Protein AF-A0A369XF42-F1 (afdb_monomer_lite)

Structure (mmCIF, N/CA/C/O backbone):
data_AF-A0A369XF42-F1
#
_entry.id   AF-A0A369XF42-F1
#
loop_
_atom_site.group_PDB
_atom_site.id
_atom_site.type_symbol
_atom_site.label_atom_id
_atom_site.label_alt_id
_atom_site.label_comp_id
_atom_site.label_asym_id
_atom_site.label_entity_id
_atom_site.label_seq_id
_atom_site.pdbx_PDB_ins_code
_atom_site.Cartn_x
_atom_site.Cartn_y
_atom_site.Cartn_z
_atom_site.occupancy
_atom_site.B_iso_or_equiv
_atom_site.auth_seq_id
_atom_site.auth_comp_id
_atom_site.au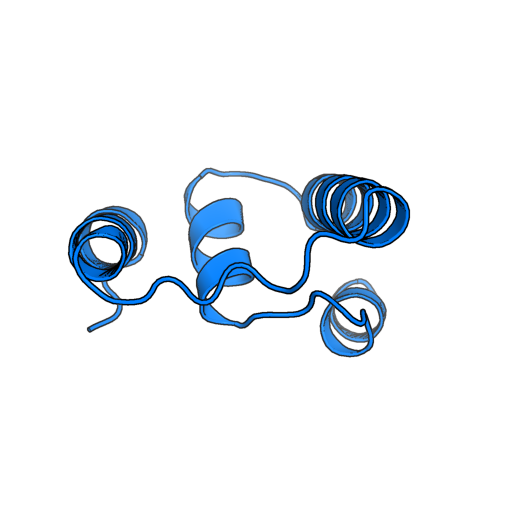th_asym_id
_atom_site.auth_atom_id
_atom_site.pdbx_PDB_model_num
ATOM 1 N N . MET A 1 1 ? -13.663 11.275 8.648 1.00 41.53 1 MET A N 1
ATOM 2 C CA . MET A 1 1 ? -13.380 10.577 7.373 1.00 41.53 1 MET A CA 1
ATOM 3 C C . MET A 1 1 ? -12.286 11.342 6.638 1.00 41.53 1 MET A C 1
ATOM 5 O O . MET A 1 1 ? -12.560 12.025 5.664 1.00 41.53 1 MET A O 1
ATOM 9 N N . THR A 1 2 ? -11.054 11.271 7.139 1.00 47.66 2 THR A N 1
ATOM 10 C CA . THR A 1 2 ? -9.947 12.158 6.718 1.00 47.66 2 THR A CA 1
ATOM 11 C C . THR A 1 2 ? -8.670 11.364 6.440 1.00 47.66 2 THR A C 1
ATOM 13 O O . THR A 1 2 ? -7.571 11.898 6.456 1.00 47.66 2 THR A O 1
ATOM 16 N N . THR A 1 3 ? -8.807 10.057 6.221 1.00 56.56 3 THR A N 1
ATOM 17 C CA . THR A 1 3 ? -7.677 9.120 6.196 1.00 56.56 3 THR A CA 1
ATOM 18 C C . THR A 1 3 ? -7.224 8.781 4.773 1.00 56.56 3 THR A C 1
ATOM 20 O O . THR A 1 3 ? -6.072 8.431 4.540 1.00 56.56 3 THR A O 1
ATOM 23 N N . ASN A 1 4 ? -8.103 8.975 3.783 1.00 67.81 4 ASN A N 1
ATOM 24 C CA . ASN A 1 4 ? -7.815 8.640 2.388 1.00 67.81 4 ASN A CA 1
ATOM 25 C C . ASN A 1 4 ? -6.868 9.637 1.697 1.00 67.81 4 ASN A C 1
ATOM 27 O O . ASN A 1 4 ? -6.136 9.241 0.797 1.00 67.81 4 ASN A O 1
ATOM 31 N N . GLU A 1 5 ? -6.851 10.916 2.084 1.00 78.06 5 GLU A N 1
ATOM 32 C CA . GLU A 1 5 ? -5.992 11.905 1.415 1.00 78.06 5 GLU A CA 1
ATOM 33 C C . GLU A 1 5 ? -4.510 11.740 1.752 1.00 78.06 5 GLU A C 1
ATOM 35 O O . GLU A 1 5 ? -3.679 11.821 0.849 1.00 78.06 5 GLU A O 1
ATOM 40 N N . THR A 1 6 ? -4.174 11.480 3.017 1.00 83.25 6 THR A N 1
ATOM 41 C CA . THR A 1 6 ? -2.778 11.310 3.449 1.00 83.25 6 THR A CA 1
ATOM 42 C C . THR A 1 6 ? -2.149 10.080 2.806 1.00 83.25 6 THR A C 1
ATOM 44 O O . THR A 1 6 ? -1.051 10.169 2.266 1.00 83.25 6 THR A O 1
ATOM 47 N N . LEU A 1 7 ? -2.876 8.957 2.776 1.00 85.12 7 LEU A N 1
ATOM 48 C CA . LEU A 1 7 ? -2.420 7.740 2.106 1.00 85.12 7 LEU A CA 1
ATOM 49 C C . LEU A 1 7 ? -2.220 7.965 0.606 1.00 85.12 7 LEU A C 1
ATOM 51 O O . LEU A 1 7 ? -1.175 7.604 0.085 1.00 85.12 7 LEU A O 1
ATOM 55 N N . ARG A 1 8 ? -3.173 8.604 -0.087 1.00 84.88 8 ARG A N 1
ATOM 56 C CA . ARG A 1 8 ? -3.080 8.857 -1.540 1.00 84.88 8 ARG A CA 1
ATOM 57 C C . ARG A 1 8 ? -1.948 9.811 -1.931 1.00 84.88 8 ARG A C 1
ATOM 59 O O . ARG A 1 8 ? -1.466 9.728 -3.054 1.00 84.88 8 ARG A O 1
ATOM 66 N N . LYS A 1 9 ? -1.555 10.727 -1.040 1.00 86.56 9 LYS A N 1
ATOM 67 C CA . LYS A 1 9 ? -0.448 11.678 -1.253 1.00 86.56 9 LYS A CA 1
ATOM 68 C C . LYS A 1 9 ? 0.914 11.116 -0.824 1.00 86.56 9 LYS A C 1
ATOM 70 O O . LYS A 1 9 ? 1.926 11.779 -1.037 1.00 86.56 9 LYS A O 1
ATOM 75 N N . HIS A 1 10 ? 0.954 9.931 -0.216 1.00 87.06 10 HIS A N 1
ATOM 76 C CA . HIS A 1 10 ? 2.196 9.322 0.245 1.00 87.06 10 HIS A CA 1
ATOM 77 C C . HIS A 1 10 ? 3.069 8.884 -0.942 1.00 87.06 10 HIS A C 1
ATOM 79 O O . HIS A 1 10 ? 2.569 8.343 -1.926 1.00 87.06 10 HIS A O 1
ATOM 85 N N . SER A 1 11 ? 4.387 9.063 -0.845 1.00 85.50 11 SER A N 1
ATOM 86 C CA . SER A 1 11 ? 5.342 8.706 -1.911 1.00 85.50 11 SER A CA 1
ATOM 87 C C . SER A 1 11 ? 5.341 7.211 -2.251 1.00 85.50 11 SER A C 1
ATOM 89 O O . SER A 1 11 ? 5.524 6.836 -3.406 1.00 85.50 11 SER A O 1
ATOM 91 N N . ASN A 1 12 ? 5.078 6.368 -1.252 1.00 88.12 12 ASN A N 1
ATOM 92 C CA . ASN A 1 12 ? 4.933 4.916 -1.400 1.00 88.12 12 ASN A CA 1
ATOM 93 C C . ASN A 1 12 ? 3.493 4.446 -1.662 1.00 88.12 12 ASN A C 1
ATOM 95 O O . ASN A 1 12 ? 3.225 3.247 -1.603 1.00 88.12 12 ASN A O 1
ATOM 99 N N . PHE A 1 13 ? 2.563 5.360 -1.957 1.00 89.00 13 PHE A N 1
ATOM 100 C CA . PHE A 1 13 ? 1.188 4.980 -2.260 1.00 89.00 13 PHE A CA 1
ATOM 101 C C . PHE A 1 13 ? 1.125 4.056 -3.478 1.00 89.00 13 PHE A C 1
ATOM 103 O O . PHE A 1 13 ? 1.542 4.407 -4.583 1.00 89.00 13 PHE A O 1
ATOM 110 N N . ASN A 1 14 ? 0.526 2.885 -3.285 1.00 88.62 14 ASN A N 1
ATOM 111 C CA . ASN A 1 14 ? 0.133 1.999 -4.367 1.00 88.62 14 ASN A CA 1
ATOM 112 C C . ASN A 1 14 ? -1.267 1.443 -4.076 1.00 88.62 14 ASN A C 1
ATOM 114 O O . ASN A 1 14 ? -1.529 0.948 -2.981 1.00 88.62 14 ASN A O 1
ATOM 118 N N . SER A 1 15 ? -2.174 1.529 -5.054 1.00 87.44 15 SER A N 1
ATOM 119 C CA . SER A 1 15 ? -3.567 1.092 -4.883 1.00 87.44 15 SER A CA 1
ATOM 120 C C . SER A 1 15 ? -3.688 -0.402 -4.584 1.00 87.44 15 SER A C 1
ATOM 122 O O . SER A 1 15 ? -4.578 -0.804 -3.832 1.00 87.44 15 SER A O 1
ATOM 124 N N . ASP A 1 16 ? -2.816 -1.220 -5.169 1.00 88.31 16 ASP A N 1
ATOM 125 C CA . ASP A 1 16 ? -2.810 -2.665 -4.970 1.00 88.31 16 ASP A CA 1
ATOM 126 C C . ASP A 1 16 ? -2.213 -3.039 -3.615 1.00 88.31 16 ASP A C 1
ATOM 128 O O . ASP A 1 16 ? -2.773 -3.884 -2.918 1.00 88.31 16 ASP A O 1
ATOM 132 N N . ASP A 1 17 ? -1.155 -2.346 -3.184 1.00 89.00 17 ASP A N 1
ATOM 133 C CA . ASP A 1 17 ? -0.592 -2.545 -1.844 1.00 89.00 17 ASP A CA 1
ATOM 134 C C . ASP A 1 17 ? -1.572 -2.127 -0.749 1.00 89.00 17 ASP A C 1
ATOM 136 O O . ASP A 1 17 ? -1.803 -2.884 0.193 1.00 89.00 17 ASP A O 1
ATOM 140 N N . TYR A 1 18 ? -2.239 -0.985 -0.930 1.00 90.31 18 TYR A N 1
ATOM 141 C CA . TYR A 1 18 ? -3.316 -0.560 -0.043 1.00 90.31 18 TYR A CA 1
ATOM 142 C C . TYR A 1 18 ? -4.420 -1.615 0.045 1.00 90.31 18 TYR A C 1
ATOM 144 O O . TYR A 1 18 ? -4.805 -2.020 1.138 1.00 90.31 18 TYR A O 1
ATOM 152 N N . ALA A 1 19 ? -4.914 -2.095 -1.099 1.00 89.88 19 ALA A N 1
ATOM 153 C CA . ALA A 1 19 ? -5.988 -3.080 -1.127 1.00 89.88 19 ALA A CA 1
ATOM 154 C C . ALA A 1 19 ? -5.582 -4.403 -0.480 1.00 89.88 19 ALA A C 1
ATOM 156 O O . ALA A 1 19 ? -6.392 -5.010 0.216 1.00 89.88 19 ALA A O 1
ATOM 157 N N . TYR A 1 20 ? -4.337 -4.836 -0.675 1.00 90.75 20 TYR A N 1
ATOM 158 C CA . TYR A 1 20 ? -3.810 -6.035 -0.040 1.00 90.75 20 TYR A CA 1
ATOM 159 C C . TYR A 1 20 ? -3.761 -5.907 1.484 1.00 90.75 20 TYR A C 1
ATOM 161 O O . TYR A 1 20 ? -4.204 -6.811 2.194 1.00 90.75 20 TYR A O 1
ATOM 169 N N . LEU A 1 21 ? -3.230 -4.794 1.992 1.00 90.94 21 LEU A N 1
ATOM 170 C CA . LEU A 1 21 ? -3.119 -4.557 3.430 1.00 90.94 21 LEU A CA 1
ATOM 171 C C . LEU A 1 21 ? -4.497 -4.381 4.072 1.00 90.94 21 LEU A C 1
ATOM 173 O O . LEU A 1 21 ? -4.783 -5.014 5.088 1.00 90.94 21 LEU A O 1
ATOM 177 N N . ALA A 1 22 ? -5.383 -3.619 3.432 1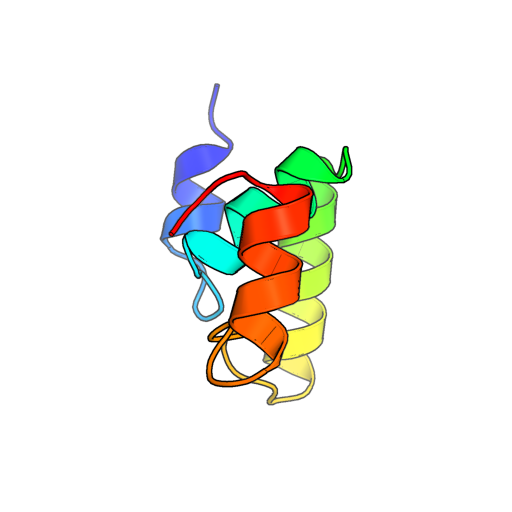.00 90.75 22 ALA A N 1
ATOM 178 C CA . ALA A 1 22 ? -6.759 -3.447 3.879 1.00 90.75 22 ALA A CA 1
ATOM 179 C C . ALA A 1 22 ? -7.520 -4.786 3.902 1.00 90.75 22 ALA A C 1
ATOM 181 O O . ALA A 1 22 ? -8.189 -5.097 4.883 1.00 90.75 22 ALA A O 1
ATOM 182 N N . ALA A 1 23 ? -7.363 -5.631 2.875 1.00 90.62 23 ALA A N 1
ATOM 183 C CA . ALA A 1 23 ? -7.960 -6.971 2.841 1.00 90.62 23 ALA A CA 1
ATOM 184 C C . ALA A 1 23 ? -7.392 -7.907 3.922 1.00 90.62 23 ALA A C 1
ATOM 186 O O . ALA A 1 23 ? -8.079 -8.812 4.388 1.00 90.62 23 ALA A O 1
ATOM 187 N N . LYS A 1 24 ? -6.153 -7.669 4.365 1.00 89.69 24 LYS A N 1
ATOM 188 C CA . LYS A 1 24 ? -5.565 -8.335 5.532 1.00 89.69 24 LYS A CA 1
ATOM 189 C C . LYS A 1 24 ? -6.075 -7.814 6.881 1.00 89.69 24 LYS A C 1
ATOM 191 O O . LYS A 1 24 ? -5.689 -8.377 7.902 1.00 89.69 24 LYS A O 1
ATOM 196 N N . GLY A 1 25 ? -6.899 -6.769 6.896 1.00 91.81 25 GLY A N 1
ATOM 197 C CA . GLY A 1 25 ? -7.424 -6.150 8.112 1.00 91.81 25 GLY A CA 1
ATOM 198 C C . GLY A 1 25 ? -6.526 -5.068 8.712 1.00 91.81 25 GLY A C 1
ATOM 199 O O . GLY A 1 25 ? -6.733 -4.702 9.863 1.00 91.81 25 GLY A O 1
ATOM 200 N N . TRP A 1 26 ? -5.540 -4.563 7.965 1.00 92.75 26 TRP A N 1
ATOM 201 C CA . TRP A 1 26 ? -4.707 -3.452 8.427 1.00 92.75 26 TRP A CA 1
ATOM 202 C C . TRP A 1 26 ? -5.506 -2.157 8.393 1.00 92.75 26 TRP A C 1
ATOM 204 O O . TRP A 1 26 ? -6.240 -1.888 7.438 1.00 92.75 26 TRP A O 1
ATOM 214 N N . THR A 1 27 ? -5.328 -1.334 9.419 1.00 91.38 27 THR A N 1
ATOM 215 C CA . THR A 1 27 ? -5.892 0.010 9.447 1.00 91.38 27 THR A CA 1
ATOM 216 C C . THR A 1 27 ? -5.068 0.963 8.590 1.00 91.38 27 THR A C 1
ATOM 218 O O . THR A 1 27 ? -3.863 0.798 8.401 1.00 91.38 27 THR A O 1
ATOM 221 N N . ASP A 1 28 ? -5.710 2.024 8.111 1.00 89.50 28 ASP A N 1
ATOM 222 C CA . ASP A 1 28 ? -5.048 3.073 7.336 1.00 89.50 28 ASP A CA 1
ATOM 223 C C . ASP A 1 28 ? -3.816 3.669 8.060 1.00 89.50 28 ASP A C 1
ATOM 225 O O . ASP A 1 28 ? -2.844 4.046 7.408 1.00 89.50 28 ASP A O 1
ATOM 229 N N . ALA A 1 29 ? -3.841 3.740 9.398 1.00 89.94 29 ALA A N 1
ATOM 230 C CA . ALA A 1 29 ? -2.727 4.241 10.206 1.00 89.94 29 ALA A CA 1
ATOM 231 C C . ALA A 1 29 ? -1.518 3.292 10.180 1.00 89.94 29 ALA A C 1
ATOM 233 O O . ALA A 1 29 ? -0.393 3.743 9.976 1.00 89.94 29 ALA A O 1
ATOM 234 N N . GLU A 1 30 ? -1.747 1.983 10.312 1.00 91.88 30 GLU A N 1
ATOM 235 C CA . GLU A 1 30 ? -0.687 0.968 10.227 1.00 91.88 30 GLU A CA 1
ATOM 236 C C . GLU A 1 30 ? -0.079 0.906 8.822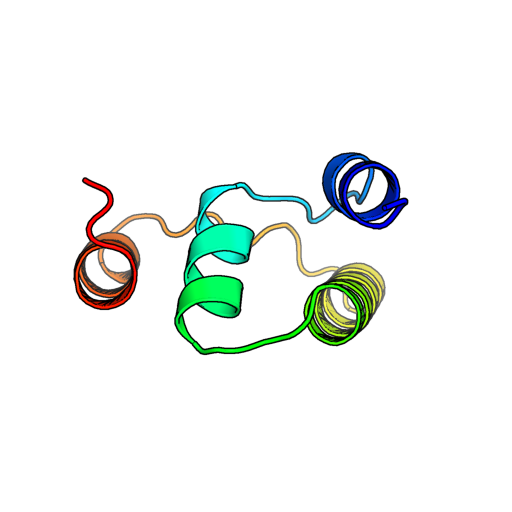 1.00 91.88 30 GLU A C 1
ATOM 238 O O . GLU A 1 30 ? 1.132 0.752 8.663 1.00 91.88 30 GLU A O 1
ATOM 243 N N . ILE A 1 31 ? -0.912 1.061 7.788 1.00 91.31 31 ILE A N 1
ATOM 244 C CA . ILE A 1 31 ? -0.448 1.132 6.397 1.00 91.31 31 ILE A CA 1
ATOM 245 C C . ILE A 1 31 ? 0.463 2.346 6.206 1.00 91.31 31 ILE A C 1
ATOM 247 O O . ILE A 1 31 ? 1.532 2.222 5.608 1.00 91.31 31 ILE A O 1
ATOM 251 N N . LEU A 1 32 ? 0.067 3.505 6.740 1.00 89.81 32 LEU A N 1
ATOM 252 C CA . LEU A 1 32 ? 0.860 4.725 6.655 1.00 89.81 32 LEU A CA 1
ATOM 253 C C . LEU A 1 32 ? 2.205 4.577 7.381 1.00 89.81 32 LEU A C 1
ATOM 255 O O . LEU A 1 32 ? 3.236 4.923 6.813 1.00 89.81 32 LEU A O 1
ATOM 259 N N . GLU A 1 33 ? 2.212 4.030 8.599 1.00 90.88 33 GLU A N 1
ATOM 260 C CA . GLU A 1 33 ? 3.440 3.816 9.377 1.00 90.88 33 GLU A CA 1
ATOM 261 C C . GLU A 1 33 ? 4.402 2.847 8.673 1.00 90.88 33 GLU A C 1
ATOM 263 O O . GLU A 1 33 ? 5.614 3.088 8.602 1.00 90.88 33 GLU A O 1
ATOM 268 N N . ARG A 1 34 ? 3.862 1.776 8.077 1.00 91.00 34 ARG A N 1
ATOM 269 C CA . ARG A 1 34 ? 4.642 0.849 7.253 1.00 91.00 34 ARG A CA 1
ATOM 270 C C . ARG A 1 34 ? 5.258 1.568 6.056 1.00 91.00 34 ARG A C 1
ATOM 272 O O . ARG A 1 34 ? 6.458 1.431 5.820 1.00 91.00 34 ARG A O 1
ATOM 279 N N . TRP A 1 35 ? 4.458 2.325 5.308 1.00 91.19 35 TRP A N 1
ATOM 280 C CA . TRP A 1 35 ? 4.937 3.040 4.129 1.00 91.19 35 TRP A CA 1
ATOM 281 C C . TRP A 1 35 ? 5.965 4.118 4.468 1.00 91.19 35 TRP A C 1
ATOM 283 O O . TRP A 1 35 ? 6.923 4.273 3.713 1.00 91.19 35 TRP A O 1
ATOM 293 N N . ASP A 1 36 ? 5.812 4.821 5.590 1.00 89.75 36 ASP A N 1
ATOM 294 C CA . ASP A 1 36 ? 6.785 5.797 6.089 1.00 89.75 36 ASP A CA 1
ATOM 295 C C . ASP A 1 36 ? 8.111 5.111 6.458 1.00 89.75 36 ASP A C 1
ATOM 297 O O . ASP A 1 36 ? 9.186 5.560 6.058 1.00 89.75 36 ASP A O 1
ATOM 301 N N . THR A 1 37 ? 8.044 3.956 7.126 1.00 89.94 37 THR A N 1
ATOM 302 C CA . THR A 1 37 ? 9.223 3.137 7.456 1.00 89.94 37 THR A CA 1
ATOM 303 C C . THR A 1 37 ? 9.936 2.629 6.200 1.00 89.94 37 THR A C 1
ATOM 305 O O . THR A 1 37 ? 11.169 2.664 6.114 1.00 89.94 37 THR A O 1
ATOM 308 N N . GLU A 1 38 ? 9.181 2.173 5.197 1.00 88.62 38 GLU A N 1
ATOM 309 C CA . GLU A 1 38 ? 9.723 1.742 3.906 1.00 88.62 38 GLU A CA 1
ATOM 310 C C . GLU A 1 38 ? 10.368 2.917 3.158 1.00 88.62 38 GLU A C 1
ATOM 312 O O . GLU A 1 38 ? 11.505 2.784 2.699 1.00 88.62 38 GLU A O 1
ATOM 317 N N . ALA A 1 39 ? 9.713 4.081 3.129 1.00 87.81 39 ALA A N 1
ATOM 318 C CA . ALA A 1 39 ? 10.238 5.292 2.506 1.00 87.81 39 ALA A CA 1
ATOM 319 C C . ALA A 1 39 ? 11.529 5.779 3.186 1.00 87.81 39 ALA A C 1
ATOM 321 O O . ALA A 1 39 ? 12.510 6.068 2.501 1.00 87.81 39 ALA A O 1
ATOM 322 N N . LYS A 1 40 ? 11.580 5.785 4.527 1.00 88.00 40 LYS A N 1
ATOM 323 C CA . LYS A 1 40 ? 12.796 6.090 5.309 1.00 88.00 40 LYS A CA 1
ATOM 324 C C . LYS A 1 40 ? 13.931 5.106 5.040 1.00 88.00 40 LYS A C 1
ATOM 326 O O . LYS A 1 40 ? 15.096 5.489 5.062 1.00 88.00 40 LYS A O 1
ATOM 331 N N . SER A 1 41 ? 13.594 3.850 4.756 1.00 87.75 41 SER A N 1
ATOM 332 C CA . SER A 1 41 ? 14.560 2.809 4.391 1.00 87.75 41 SER A CA 1
ATOM 333 C C . SER A 1 41 ? 14.991 2.870 2.918 1.00 87.75 41 SER A C 1
ATOM 335 O O . SER A 1 41 ? 15.740 2.002 2.472 1.00 87.75 41 SER A O 1
ATOM 337 N N . GLY A 1 42 ? 14.495 3.838 2.137 1.00 84.25 42 GLY A N 1
ATOM 338 C CA . GLY A 1 42 ? 14.767 3.954 0.702 1.00 84.25 42 GLY A CA 1
ATOM 339 C C . GLY A 1 42 ? 14.079 2.885 -0.154 1.00 84.25 42 GLY A C 1
ATOM 340 O O . GLY A 1 42 ? 14.429 2.710 -1.321 1.00 84.25 42 GLY A O 1
ATOM 341 N N . LYS A 1 43 ? 13.110 2.150 0.403 1.00 79.94 43 LYS A N 1
ATOM 342 C CA . LYS A 1 43 ? 12.294 1.187 -0.341 1.00 79.94 43 LYS A CA 1
ATOM 343 C C . LYS A 1 43 ? 11.124 1.935 -0.970 1.00 79.94 43 LYS A C 1
ATOM 345 O O . LYS A 1 43 ? 10.342 2.570 -0.267 1.00 79.94 43 LYS A O 1
ATOM 350 N N . GLY A 1 44 ? 11.030 1.873 -2.296 1.00 77.38 44 GLY A N 1
ATOM 351 C CA . GLY A 1 44 ? 9.919 2.455 -3.048 1.00 77.38 44 GLY A CA 1
ATOM 352 C C . GLY A 1 44 ? 8.609 1.665 -2.903 1.00 77.38 44 GLY A C 1
ATOM 353 O O . GLY A 1 44 ? 8.551 0.693 -2.143 1.00 77.38 44 GLY A O 1
ATOM 354 N N . PRO A 1 45 ? 7.562 2.042 -3.659 1.00 77.94 45 PRO A N 1
ATOM 355 C CA . PRO A 1 45 ? 6.257 1.394 -3.589 1.00 77.94 45 PRO A CA 1
ATOM 356 C C . PRO A 1 45 ? 6.341 -0.108 -3.883 1.00 77.94 45 PRO A C 1
ATOM 358 O O . PRO A 1 45 ? 7.063 -0.543 -4.784 1.00 77.94 45 PRO A O 1
ATOM 361 N N . CYS A 1 46 ? 5.552 -0.919 -3.175 1.00 82.94 46 CYS A N 1
ATOM 362 C CA . CYS A 1 46 ? 5.403 -2.327 -3.528 1.00 82.94 46 CYS A CA 1
ATOM 363 C C . CYS A 1 46 ? 4.496 -2.440 -4.761 1.00 82.94 46 CYS A C 1
ATOM 365 O O . CYS A 1 46 ? 3.283 -2.267 -4.672 1.00 82.94 46 CYS A O 1
ATOM 367 N N . PHE A 1 47 ? 5.079 -2.705 -5.930 1.00 76.88 47 PHE A N 1
ATOM 368 C CA . PHE A 1 47 ? 4.339 -2.690 -7.198 1.00 76.88 47 PHE A CA 1
ATOM 369 C C . PHE A 1 47 ? 3.556 -3.980 -7.510 1.00 76.88 47 PHE A C 1
ATOM 371 O O . PHE A 1 47 ? 2.963 -4.066 -8.581 1.00 76.88 47 PHE A O 1
ATOM 378 N N . TRP A 1 48 ? 3.541 -4.980 -6.613 1.00 83.44 48 TRP A N 1
ATOM 379 C CA . TRP A 1 48 ? 2.810 -6.253 -6.783 1.00 83.44 48 TRP A CA 1
ATOM 380 C C . TRP A 1 48 ? 2.947 -6.877 -8.189 1.00 83.44 48 TRP A C 1
ATOM 382 O O . TRP A 1 48 ? 1.992 -7.409 -8.757 1.00 83.44 48 TRP A O 1
ATOM 392 N N . THR A 1 49 ? 4.146 -6.804 -8.775 1.00 82.56 49 THR A N 1
ATOM 393 C CA . THR A 1 49 ? 4.423 -7.280 -10.137 1.00 82.56 49 THR A CA 1
ATOM 394 C C . THR A 1 49 ? 4.873 -8.742 -10.167 1.00 82.56 49 THR A C 1
ATOM 396 O O . THR A 1 49 ? 5.327 -9.314 -9.172 1.00 82.56 49 THR A O 1
ATOM 399 N N . GLY A 1 50 ? 4.729 -9.372 -11.338 1.00 84.25 50 GLY A N 1
ATOM 400 C CA . GLY A 1 50 ? 5.149 -10.754 -11.570 1.00 84.25 50 GLY A CA 1
ATOM 401 C C . GLY A 1 50 ? 4.439 -11.753 -10.640 1.00 84.25 50 GLY A C 1
ATOM 402 O O . GLY A 1 50 ? 3.219 -11.675 -10.489 1.00 84.25 50 GLY A O 1
ATOM 403 N N . PRO A 1 51 ? 5.161 -12.690 -9.999 1.00 82.62 51 PRO A N 1
ATOM 404 C CA . PRO A 1 51 ? 4.549 -13.748 -9.189 1.00 82.62 51 PRO A CA 1
ATOM 405 C C . PRO A 1 51 ? 3.819 -13.226 -7.940 1.00 82.62 51 PRO A C 1
ATOM 407 O O . PRO A 1 51 ? 2.926 -13.898 -7.424 1.00 82.62 51 PRO A O 1
ATOM 410 N N . ALA A 1 52 ? 4.142 -12.015 -7.467 1.00 84.56 52 ALA A N 1
ATOM 411 C CA . ALA A 1 52 ? 3.430 -11.390 -6.353 1.00 84.56 52 ALA A CA 1
ATOM 412 C C . ALA A 1 52 ? 1.968 -11.068 -6.707 1.00 84.56 52 ALA A C 1
ATOM 414 O O . ALA A 1 52 ? 1.109 -11.066 -5.824 1.00 84.56 52 ALA A O 1
ATOM 415 N N . ARG A 1 53 ? 1.657 -10.875 -7.995 1.00 86.06 53 ARG A N 1
ATOM 416 C CA . ARG A 1 53 ? 0.310 -10.533 -8.460 1.00 86.06 53 ARG A CA 1
ATOM 417 C C . ARG A 1 53 ? -0.703 -11.643 -8.189 1.00 86.06 53 ARG A C 1
ATOM 419 O O . ARG A 1 53 ? -1.805 -11.355 -7.744 1.00 86.06 53 ARG A O 1
ATOM 426 N N . SER A 1 54 ? -0.311 -12.911 -8.314 1.00 87.62 54 SER A N 1
ATOM 427 C CA . SER A 1 54 ? -1.178 -14.046 -7.955 1.00 87.62 54 SER A CA 1
ATOM 428 C C . SER A 1 54 ? -1.589 -14.018 -6.480 1.00 87.62 54 SER A C 1
ATOM 430 O O . SER A 1 54 ? -2.724 -14.343 -6.138 1.00 87.62 54 SER A O 1
ATOM 432 N N . LYS A 1 55 ? -0.682 -13.584 -5.596 1.00 87.00 55 LYS A N 1
ATOM 433 C CA . LYS A 1 55 ? -0.966 -13.433 -4.164 1.00 87.00 55 LYS A CA 1
ATOM 434 C C . LYS A 1 55 ? -1.891 -12.247 -3.895 1.00 87.00 55 LYS A C 1
ATOM 436 O O . LYS A 1 55 ? -2.801 -12.371 -3.079 1.00 87.00 55 LYS A O 1
ATOM 441 N N . LEU A 1 56 ? -1.688 -11.131 -4.597 1.00 88.50 56 LEU A N 1
ATOM 442 C CA . 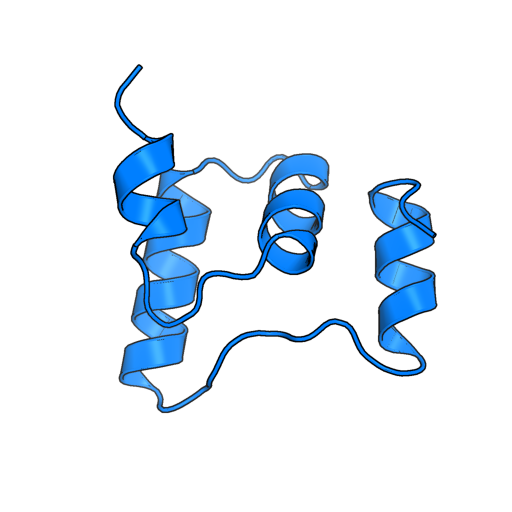LEU A 1 56 ? -2.598 -9.986 -4.555 1.00 88.50 56 LEU A CA 1
ATOM 443 C C . LEU A 1 56 ? -4.014 -10.405 -4.957 1.00 88.50 56 LEU A C 1
ATOM 445 O O . LEU A 1 56 ? -4.958 -10.130 -4.218 1.00 88.50 56 LEU A O 1
ATOM 449 N N . THR A 1 57 ? -4.163 -11.106 -6.082 1.00 88.88 57 THR A N 1
ATOM 450 C CA . THR A 1 57 ? -5.459 -11.604 -6.557 1.00 88.88 57 THR A CA 1
ATOM 451 C C . THR A 1 57 ? -6.099 -12.560 -5.559 1.00 88.88 57 THR A C 1
ATOM 453 O O . THR A 1 57 ? -7.294 -12.454 -5.311 1.00 88.88 57 THR A O 1
ATOM 456 N N . ALA A 1 58 ? -5.330 -13.458 -4.939 1.00 90.19 58 ALA A N 1
ATOM 457 C CA . ALA A 1 58 ? -5.866 -14.392 -3.948 1.00 90.19 58 ALA A CA 1
ATOM 458 C C . ALA A 1 58 ? -6.409 -13.689 -2.691 1.00 90.19 58 ALA A C 1
ATOM 460 O O . ALA A 1 58 ? -7.394 -14.143 -2.118 1.00 90.19 58 ALA A O 1
ATOM 461 N N . VAL A 1 59 ? -5.780 -12.589 -2.266 1.00 89.94 59 VAL A N 1
ATOM 462 C CA . VAL A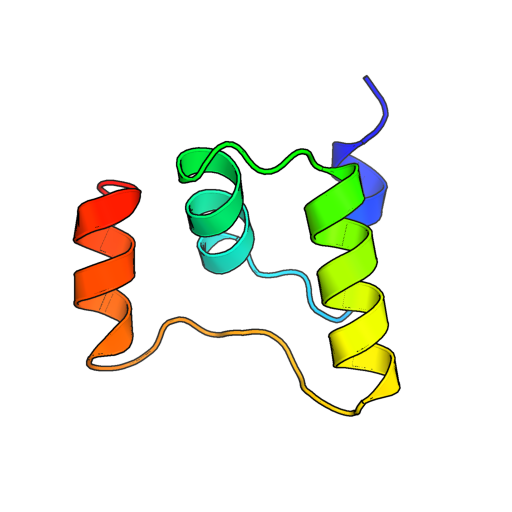 1 59 ? -6.176 -11.850 -1.055 1.00 89.94 59 VAL A CA 1
ATOM 463 C C . VAL A 1 59 ? -7.253 -10.800 -1.337 1.00 89.94 59 VAL A C 1
ATOM 465 O O . VAL A 1 59 ? -8.136 -10.595 -0.512 1.00 89.94 59 VAL A O 1
ATOM 468 N N . THR A 1 60 ? -7.201 -10.134 -2.492 1.00 88.00 60 THR A N 1
ATOM 469 C CA . THR A 1 60 ? -8.065 -8.978 -2.808 1.00 88.00 60 THR A CA 1
ATOM 470 C C . THR A 1 60 ? -9.120 -9.255 -3.879 1.00 88.00 60 THR A C 1
ATOM 472 O O . THR A 1 60 ? -10.014 -8.437 -4.079 1.00 88.00 60 THR A O 1
ATOM 475 N N . GLY A 1 61 ? -9.000 -10.353 -4.628 1.00 82.75 61 GLY A N 1
ATOM 476 C CA . GLY A 1 61 ? -9.825 -10.641 -5.805 1.00 82.75 61 GLY A CA 1
ATOM 477 C C . GLY A 1 61 ? -9.508 -9.792 -7.044 1.00 82.75 61 GLY A C 1
ATOM 478 O O . GLY A 1 61 ? -10.127 -10.002 -8.087 1.00 82.75 61 GLY A O 1
ATOM 479 N N . ARG A 1 62 ? -8.555 -8.849 -6.974 1.00 77.50 62 ARG A N 1
ATOM 480 C CA . ARG A 1 62 ? -8.174 -7.987 -8.108 1.00 77.50 62 ARG A CA 1
ATOM 481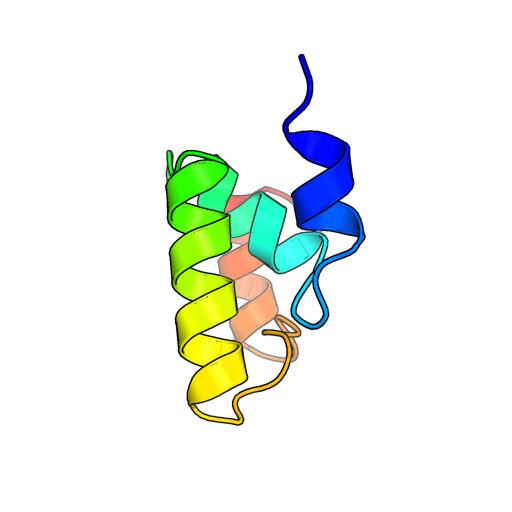 C C . ARG A 1 62 ? -7.350 -8.759 -9.142 1.00 77.50 62 ARG A C 1
ATOM 483 O O . ARG A 1 62 ? -6.402 -9.445 -8.766 1.00 77.50 62 ARG A O 1
ATOM 490 N N . LYS A 1 63 ? -7.699 -8.650 -10.426 1.00 63.78 63 LYS A N 1
ATOM 491 C CA . LYS A 1 63 ? -6.994 -9.267 -11.567 1.00 63.78 63 LYS A CA 1
ATOM 492 C C . LYS A 1 63 ? -6.214 -8.200 -12.339 1.00 63.78 63 LYS A C 1
ATOM 494 O O . LYS A 1 63 ? -6.847 -7.181 -12.675 1.00 63.78 63 LYS A O 1
#

Foldseek 3Di:
DPLVPVLVPQQQRDPLLVLQCVLVVHDSVNVNVVSVVCVVVVHHHPHCDDPSVVVSCVSRVDD

Organism: NCBI:txid2211374

Secondary structure (DSSP, 8-state):
--SHHHHHHSTT--HHHHHHHHHTT--HHHHHHHHHHHHHTT-------TTHHHHHHHHH---

Radius of gyration: 11.57 Å; chains: 1; bounding box: 28×26×22 Å

Sequence (63 aa):
MTTNETLRKHSNFNSDDYAYLAAKGWTDAEILERWDTEAKSGKGPCFWTGPARSKLTAVTGRK

pLDDT: mean 84.57, std 9.79, range [41.53, 92.75]